Protein AF-A0A8S1LBT8-F1 (afdb_monomer_lite)

Structure (mmCIF, N/CA/C/O backbone):
data_AF-A0A8S1LBT8-F1
#
_entry.id   AF-A0A8S1LBT8-F1
#
loop_
_atom_site.group_PDB
_atom_site.id
_atom_site.type_symbol
_atom_site.label_atom_id
_atom_site.label_alt_id
_atom_site.label_comp_id
_atom_site.label_asym_id
_atom_site.label_entity_id
_atom_site.label_seq_id
_atom_site.pdbx_PDB_ins_code
_atom_site.Cartn_x
_atom_sit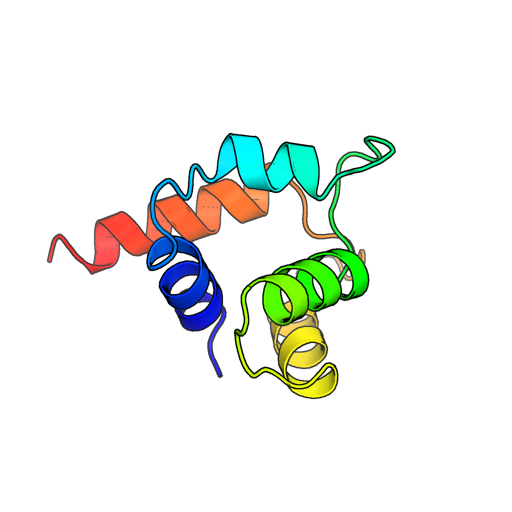e.Cartn_y
_atom_site.Cartn_z
_atom_site.occupancy
_atom_site.B_iso_or_equiv
_atom_site.auth_seq_id
_atom_site.auth_comp_id
_atom_site.auth_asym_id
_atom_site.auth_atom_id
_atom_site.pdbx_PDB_model_num
ATOM 1 N N . MET A 1 1 ? -13.742 -2.171 -15.099 1.00 48.69 1 MET A N 1
ATOM 2 C CA . MET A 1 1 ? -13.709 -1.457 -13.803 1.00 48.69 1 MET A CA 1
ATOM 3 C C . MET A 1 1 ? -12.455 -0.590 -13.813 1.00 48.69 1 MET A C 1
ATOM 5 O O . MET A 1 1 ? -11.441 -1.067 -14.299 1.00 48.69 1 MET A O 1
ATOM 9 N N . ASN A 1 2 ? -12.547 0.693 -13.457 1.00 54.72 2 ASN A N 1
ATOM 10 C CA . ASN A 1 2 ? -11.441 1.657 -13.570 1.00 54.72 2 ASN A CA 1
ATOM 11 C C . ASN A 1 2 ? -10.759 1.812 -12.195 1.00 54.72 2 ASN A C 1
ATOM 13 O O . ASN A 1 2 ? -11.467 1.841 -11.194 1.00 54.72 2 ASN A O 1
ATOM 17 N N . PHE A 1 3 ? -9.431 1.938 -12.125 1.00 54.75 3 PHE A N 1
ATOM 18 C CA . PHE A 1 3 ? -8.661 2.139 -10.884 1.00 54.75 3 PHE A CA 1
ATOM 19 C C . PHE A 1 3 ? -9.146 3.317 -10.029 1.00 54.75 3 PHE A C 1
ATOM 21 O O . PHE A 1 3 ? -9.064 3.283 -8.803 1.00 54.75 3 PHE A O 1
ATOM 28 N N . TYR A 1 4 ? -9.750 4.333 -10.651 1.00 58.38 4 TYR A N 1
ATOM 29 C CA . TYR A 1 4 ? -10.416 5.413 -9.919 1.00 58.38 4 TYR A CA 1
ATOM 30 C C . TYR A 1 4 ? -11.512 4.911 -8.961 1.00 58.38 4 TYR A C 1
ATOM 32 O O . TYR A 1 4 ? -11.723 5.518 -7.912 1.00 58.38 4 TYR A O 1
ATOM 40 N N . PHE A 1 5 ? -12.161 3.788 -9.278 1.00 60.75 5 PHE A N 1
ATOM 41 C CA . PHE A 1 5 ? -13.161 3.139 -8.429 1.00 60.75 5 PHE A CA 1
ATOM 42 C C . PHE A 1 5 ? -12.535 2.499 -7.182 1.00 60.75 5 PHE A C 1
ATOM 44 O O . PHE A 1 5 ? -13.107 2.567 -6.104 1.00 60.75 5 PHE A O 1
ATOM 51 N N . PHE A 1 6 ? -11.321 1.954 -7.294 1.00 60.47 6 PHE A N 1
ATOM 52 C CA . PHE A 1 6 ? -10.572 1.416 -6.155 1.00 60.47 6 PHE A CA 1
ATOM 53 C C . PHE A 1 6 ? -10.229 2.516 -5.141 1.00 60.47 6 PHE A C 1
ATOM 55 O O . PHE A 1 6 ? -10.509 2.386 -3.951 1.00 60.47 6 PHE A O 1
ATOM 62 N N . ILE A 1 7 ? -9.713 3.646 -5.630 1.00 61.69 7 ILE A N 1
ATOM 63 C CA . ILE A 1 7 ? -9.412 4.807 -4.788 1.00 61.69 7 ILE A CA 1
ATOM 64 C C . ILE A 1 7 ? -10.685 5.387 -4.160 1.00 61.69 7 ILE A C 1
ATOM 66 O O . ILE A 1 7 ? -10.653 5.845 -3.026 1.00 61.69 7 ILE A O 1
ATOM 70 N N . GLN A 1 8 ? -11.813 5.384 -4.878 1.00 62.06 8 GLN A N 1
ATOM 71 C CA . GLN A 1 8 ? -13.111 5.758 -4.303 1.00 62.06 8 GLN A CA 1
ATOM 72 C C . GLN A 1 8 ? -13.541 4.836 -3.167 1.00 62.06 8 GLN A C 1
ATOM 74 O O . GLN A 1 8 ? -13.949 5.334 -2.126 1.00 62.06 8 GLN A O 1
ATOM 79 N N . LEU A 1 9 ? -13.453 3.522 -3.363 1.00 62.31 9 LEU A N 1
ATOM 80 C CA . LEU A 1 9 ? -13.866 2.547 -2.358 1.00 62.31 9 LEU A CA 1
ATOM 81 C C . LEU A 1 9 ? -13.016 2.660 -1.093 1.00 62.31 9 LEU A C 1
ATOM 83 O O . LEU A 1 9 ? -13.564 2.700 0.002 1.00 62.31 9 LEU A O 1
ATOM 87 N N . ALA A 1 10 ? -11.700 2.799 -1.252 1.00 62.16 10 ALA A N 1
ATOM 88 C CA . ALA A 1 10 ? -10.793 2.945 -0.125 1.00 62.16 10 ALA A CA 1
ATOM 89 C C . ALA A 1 10 ? -10.979 4.290 0.609 1.00 62.16 10 ALA A C 1
ATOM 91 O O . ALA A 1 10 ? -10.921 4.324 1.830 1.00 62.16 10 ALA A O 1
ATOM 92 N N . GLN A 1 11 ? -11.286 5.382 -0.104 1.00 64.00 11 GLN A N 1
ATOM 93 C CA . GLN A 1 11 ? -11.588 6.691 0.502 1.00 64.00 11 GLN A CA 1
ATOM 94 C C . GLN A 1 11 ? -12.904 6.738 1.288 1.00 64.00 11 GLN A C 1
ATOM 96 O O . GLN A 1 11 ? -13.073 7.635 2.108 1.00 64.00 11 GLN A O 1
ATOM 101 N N . ASN A 1 12 ? -13.830 5.806 1.045 1.00 63.91 12 ASN A N 1
ATOM 102 C CA . ASN A 1 12 ? -15.071 5.709 1.816 1.00 63.91 12 ASN A CA 1
ATOM 103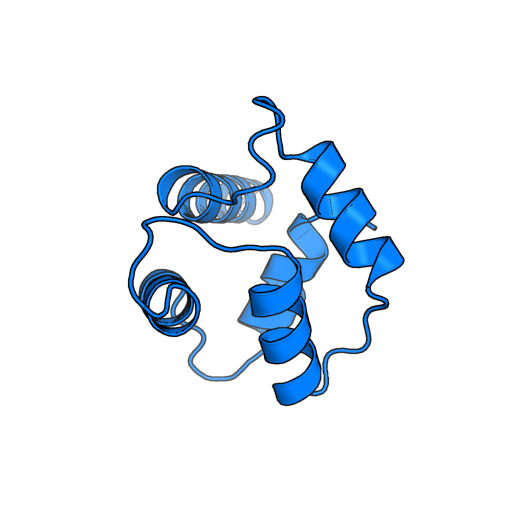 C C . ASN A 1 12 ? -14.865 5.045 3.190 1.00 63.91 12 ASN A C 1
ATOM 105 O O . ASN A 1 12 ? -15.809 4.987 3.974 1.00 63.91 12 ASN A O 1
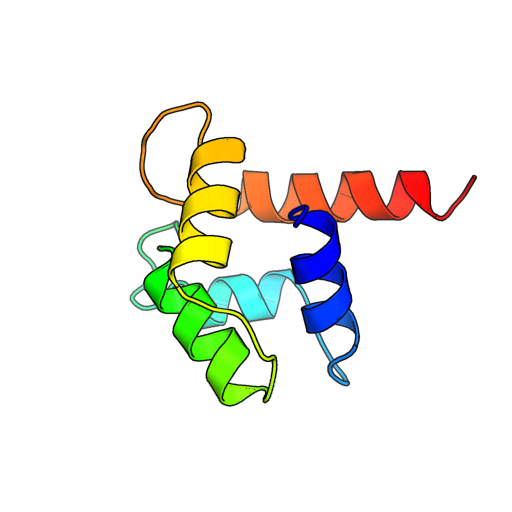ATOM 109 N N . LEU A 1 13 ? -13.660 4.544 3.481 1.00 64.25 13 LEU A N 1
ATOM 110 C CA . LEU A 1 13 ? -13.287 4.072 4.810 1.00 64.25 13 LEU A CA 1
ATOM 111 C C . LEU A 1 13 ? -12.992 5.283 5.701 1.00 64.25 13 LEU A C 1
ATOM 113 O O . LEU A 1 13 ? -12.154 6.125 5.362 1.00 64.25 13 LEU A O 1
ATOM 117 N N . ASP A 1 14 ? -13.663 5.368 6.849 1.00 55.91 14 ASP A N 1
ATOM 118 C CA . ASP A 1 14 ? -13.416 6.427 7.827 1.00 55.91 14 ASP A CA 1
ATOM 119 C C . ASP A 1 14 ? -11.927 6.434 8.226 1.00 55.91 14 ASP A C 1
ATOM 121 O O . ASP A 1 14 ? -11.401 5.450 8.748 1.00 55.91 14 ASP A O 1
ATOM 125 N N . ASN A 1 15 ? -11.252 7.569 8.009 1.00 59.53 15 ASN A N 1
ATOM 126 C CA . ASN A 1 15 ? -9.811 7.794 8.230 1.00 59.53 15 ASN A CA 1
ATOM 127 C C . ASN A 1 15 ? -8.847 7.206 7.184 1.00 59.53 15 ASN A C 1
ATOM 129 O O . ASN A 1 15 ? -7.668 6.999 7.489 1.00 59.53 15 ASN A O 1
ATOM 133 N N . PHE A 1 16 ? -9.288 6.981 5.946 1.00 69.06 16 PHE A N 1
ATOM 134 C CA . PHE A 1 16 ? -8.366 6.632 4.866 1.00 69.06 16 PHE A CA 1
ATOM 135 C C . PHE A 1 16 ? -7.347 7.755 4.593 1.00 69.06 16 PHE A C 1
ATOM 137 O O . PHE A 1 16 ? -7.656 8.770 3.967 1.00 69.06 16 PHE A O 1
ATOM 144 N N . GLU A 1 17 ? -6.102 7.555 5.031 1.00 74.88 17 GLU A N 1
ATOM 145 C CA . GLU A 1 17 ? -4.966 8.418 4.701 1.00 74.88 17 GLU A CA 1
ATOM 146 C C . GLU A 1 17 ? -4.044 7.671 3.739 1.00 74.88 17 GLU A C 1
ATOM 148 O O . GLU A 1 17 ? -3.409 6.675 4.078 1.00 74.88 17 GLU A O 1
ATOM 153 N N . SER A 1 18 ? -3.989 8.158 2.504 1.00 71.94 18 SER A N 1
ATOM 154 C CA . SER A 1 18 ? -3.423 7.431 1.370 1.00 71.94 18 SER A CA 1
ATOM 155 C C . SER A 1 18 ? -1.952 7.052 1.526 1.00 71.94 18 SER A C 1
ATOM 157 O O . SER A 1 18 ? -1.538 5.997 1.037 1.00 71.94 18 SER A O 1
ATOM 159 N N . PHE A 1 19 ? -1.146 7.903 2.161 1.00 74.19 19 PHE A N 1
ATOM 160 C CA . PHE A 1 19 ? 0.276 7.641 2.360 1.00 74.19 19 PHE A CA 1
ATOM 161 C C . PHE A 1 19 ? 0.511 6.633 3.490 1.00 74.19 19 PHE A C 1
ATOM 163 O O . PHE A 1 19 ? 1.348 5.735 3.364 1.00 74.19 19 PHE A O 1
ATOM 170 N N . THR A 1 20 ? -0.258 6.740 4.569 1.00 78.69 20 THR A N 1
ATOM 171 C CA . THR A 1 20 ? -0.283 5.785 5.679 1.00 78.69 20 THR A CA 1
ATOM 172 C C . THR A 1 20 ? -0.741 4.417 5.199 1.00 78.69 20 THR A C 1
ATOM 174 O O . THR A 1 20 ? -0.049 3.436 5.464 1.00 78.69 20 THR A O 1
ATOM 177 N N . THR A 1 21 ? -1.820 4.340 4.416 1.00 77.56 21 THR A N 1
ATOM 178 C CA . THR A 1 21 ? -2.281 3.079 3.828 1.00 77.56 21 THR A CA 1
ATOM 179 C C . THR A 1 21 ? -1.210 2.465 2.937 1.00 77.56 21 THR A C 1
ATOM 181 O O . THR A 1 21 ? -0.879 1.298 3.114 1.00 77.56 21 THR A O 1
ATOM 184 N N . TYR A 1 22 ? -0.575 3.245 2.056 1.00 79.56 22 TYR A N 1
ATOM 185 C CA . TYR A 1 22 ? 0.529 2.734 1.239 1.00 79.56 22 TYR A CA 1
ATOM 186 C C . TYR A 1 22 ? 1.646 2.113 2.098 1.00 79.56 22 TYR A C 1
ATOM 188 O O . TYR A 1 22 ? 2.113 1.015 1.811 1.00 79.56 22 TYR A O 1
ATOM 196 N N . LYS A 1 23 ? 2.058 2.782 3.184 1.00 80.62 23 LYS A N 1
ATOM 197 C CA . LYS A 1 23 ? 3.101 2.267 4.090 1.00 80.62 23 LYS A CA 1
ATOM 198 C C . LYS A 1 23 ? 2.686 1.020 4.870 1.00 80.62 23 LYS A C 1
ATOM 200 O O . LYS A 1 23 ? 3.553 0.227 5.238 1.00 80.62 23 LYS A O 1
ATOM 205 N N . LEU A 1 24 ? 1.400 0.882 5.179 1.00 81.44 24 LEU A N 1
ATOM 206 C CA . LEU A 1 24 ? 0.859 -0.307 5.835 1.00 81.44 24 LEU A CA 1
ATOM 207 C C . LEU A 1 24 ? 0.837 -1.503 4.884 1.00 81.44 24 LEU A C 1
ATOM 209 O O . LEU A 1 24 ? 1.139 -2.608 5.315 1.00 81.44 24 LEU A O 1
ATOM 213 N N . LEU A 1 25 ? 0.539 -1.273 3.605 1.00 82.25 25 LEU A N 1
ATOM 214 C CA . LEU A 1 25 ? 0.503 -2.327 2.591 1.00 82.25 25 LEU A CA 1
ATOM 215 C C . LEU A 1 25 ? 1.893 -2.712 2.081 1.00 82.25 25 LEU A C 1
ATOM 217 O O . LEU A 1 25 ? 2.129 -3.868 1.745 1.00 82.25 25 LEU A O 1
ATOM 221 N N . ASP A 1 26 ? 2.840 -1.773 2.061 1.00 82.94 26 ASP A N 1
ATOM 222 C CA . ASP A 1 26 ? 4.232 -2.035 1.693 1.00 82.94 26 ASP A CA 1
ATOM 223 C C . ASP A 1 26 ? 4.985 -2.616 2.897 1.00 82.94 26 ASP A C 1
ATOM 225 O O . ASP A 1 26 ? 5.922 -2.013 3.416 1.00 82.94 26 ASP A O 1
ATOM 229 N N . GLN A 1 27 ? 4.565 -3.782 3.390 1.00 76.12 27 GLN A N 1
ATOM 230 C CA . GLN A 1 27 ? 5.311 -4.586 4.362 1.00 76.12 27 GLN A CA 1
ATOM 231 C C . GLN A 1 27 ? 5.858 -5.819 3.636 1.00 76.12 27 GLN A C 1
ATOM 233 O O . GLN A 1 27 ? 5.088 -6.532 2.998 1.00 76.12 27 GLN A O 1
ATOM 238 N N . PRO A 1 28 ? 7.177 -6.088 3.684 1.00 81.12 28 PRO A N 1
ATOM 239 C CA . PRO A 1 28 ? 8.197 -5.555 4.600 1.00 81.12 28 PRO A CA 1
ATOM 240 C C . PRO A 1 28 ? 8.967 -4.303 4.104 1.00 81.12 28 PRO A C 1
ATOM 242 O O . PRO A 1 28 ? 10.160 -4.179 4.372 1.00 81.12 28 PRO A O 1
ATOM 245 N N . ARG A 1 29 ? 8.317 -3.349 3.426 1.00 80.56 29 ARG A N 1
ATOM 246 C CA . ARG A 1 29 ? 8.898 -2.109 2.853 1.00 80.56 29 ARG A CA 1
ATOM 247 C C . ARG A 1 29 ? 9.804 -2.368 1.662 1.00 80.56 29 ARG A C 1
ATOM 249 O O . ARG A 1 29 ? 10.981 -2.012 1.646 1.00 80.56 29 ARG A O 1
ATOM 256 N N . THR A 1 30 ? 9.223 -2.995 0.653 1.00 80.88 30 THR A N 1
ATOM 257 C CA . THR A 1 30 ? 9.894 -3.304 -0.613 1.00 80.88 30 THR A CA 1
ATOM 258 C C . THR A 1 30 ? 9.897 -2.123 -1.584 1.00 80.88 30 THR A C 1
ATOM 260 O O . THR A 1 30 ? 10.593 -2.162 -2.599 1.00 80.88 30 THR A O 1
ATOM 263 N N . GLY A 1 31 ? 9.170 -1.047 -1.265 1.00 78.62 31 GLY A N 1
ATOM 264 C CA . GLY A 1 31 ? 9.044 0.131 -2.115 1.00 78.62 31 GLY A CA 1
ATOM 265 C C . GLY A 1 31 ? 7.968 -0.024 -3.187 1.00 78.62 31 GLY A C 1
ATOM 266 O O . GLY A 1 31 ? 7.969 0.738 -4.160 1.00 78.62 31 GLY A O 1
ATOM 267 N N . GLY A 1 32 ? 7.052 -0.980 -3.016 1.00 80.19 32 GLY A N 1
ATOM 268 C CA . GLY A 1 32 ? 5.982 -1.214 -3.969 1.00 80.19 32 GLY A CA 1
ATOM 269 C C . GLY A 1 32 ? 4.965 -2.258 -3.524 1.00 80.19 32 GLY A C 1
ATOM 270 O O . GLY A 1 32 ? 5.277 -3.164 -2.759 1.00 80.19 32 GLY A O 1
ATOM 271 N N . LEU A 1 33 ? 3.738 -2.110 -4.017 1.00 82.31 33 LEU A N 1
ATOM 272 C CA . LEU A 1 33 ? 2.610 -2.976 -3.686 1.00 82.31 33 LEU A CA 1
ATOM 273 C C . LEU A 1 33 ? 2.371 -3.990 -4.798 1.00 82.31 33 LEU A C 1
ATOM 275 O O . LEU A 1 33 ? 2.357 -3.626 -5.976 1.00 82.31 33 LEU A O 1
ATOM 279 N N . LYS A 1 34 ? 2.138 -5.247 -4.427 1.00 81.12 34 LYS A N 1
ATOM 280 C CA . LYS A 1 34 ? 1.618 -6.261 -5.351 1.00 81.12 34 LYS A CA 1
ATOM 281 C C . LYS A 1 34 ? 0.094 -6.241 -5.337 1.00 81.12 34 LYS A C 1
ATOM 283 O O . LYS A 1 34 ? -0.503 -5.764 -4.368 1.00 81.12 34 LYS A O 1
ATOM 288 N N . SER A 1 35 ? -0.528 -6.783 -6.385 1.00 79.69 35 SER A N 1
ATOM 289 C CA 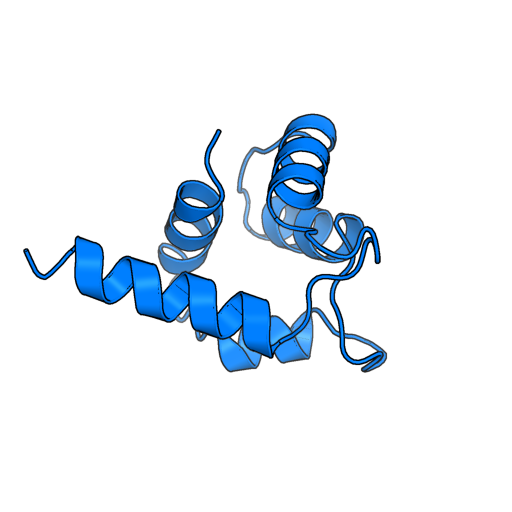. SER A 1 35 ? -1.987 -6.927 -6.432 1.00 79.69 35 SER A CA 1
ATOM 290 C C . SER A 1 35 ? -2.497 -7.700 -5.215 1.00 79.69 35 SER A C 1
ATOM 292 O O . SER A 1 35 ? -3.414 -7.227 -4.557 1.00 79.69 35 SER A O 1
ATOM 294 N N . ASP A 1 36 ? -1.814 -8.771 -4.813 1.00 82.44 36 ASP A N 1
ATOM 295 C CA . ASP A 1 36 ? -2.166 -9.566 -3.628 1.00 82.44 36 ASP A CA 1
ATOM 296 C C . ASP A 1 36 ? -2.264 -8.733 -2.337 1.00 82.44 36 ASP A C 1
ATOM 298 O O . ASP A 1 36 ? -3.234 -8.857 -1.595 1.00 82.44 36 ASP A O 1
ATOM 302 N N . ASN A 1 37 ? -1.319 -7.814 -2.095 1.00 80.69 37 ASN A N 1
ATOM 303 C CA . ASN A 1 37 ? -1.339 -6.969 -0.891 1.00 80.69 37 ASN A CA 1
ATOM 304 C C . ASN A 1 37 ? -2.555 -6.039 -0.861 1.00 80.69 37 ASN A C 1
ATOM 306 O O . ASN A 1 37 ? -3.094 -5.721 0.197 1.00 80.69 37 ASN A O 1
ATOM 310 N N . ILE A 1 38 ? -2.971 -5.570 -2.034 1.00 79.00 38 ILE A N 1
ATOM 311 C CA . ILE A 1 38 ? -4.135 -4.700 -2.168 1.00 79.00 38 ILE A CA 1
ATOM 312 C C . ILE A 1 38 ? -5.425 -5.513 -2.124 1.00 79.00 38 ILE A C 1
ATOM 314 O O . ILE A 1 38 ? -6.409 -5.037 -1.567 1.00 79.00 38 ILE A O 1
ATOM 318 N N . PHE A 1 39 ? -5.429 -6.729 -2.660 1.00 83.56 39 PHE A N 1
ATOM 319 C CA . PHE A 1 39 ? -6.571 -7.627 -2.580 1.00 83.56 39 PHE A CA 1
ATOM 320 C C . PHE A 1 39 ? -6.917 -7.964 -1.130 1.00 83.56 39 PHE A C 1
ATOM 322 O O . PHE A 1 39 ? -8.067 -7.793 -0.730 1.00 83.56 39 PHE A O 1
ATOM 329 N N . GLU A 1 40 ? -5.919 -8.360 -0.335 1.00 82.62 40 GLU A N 1
ATOM 330 C CA . GLU A 1 40 ? -6.085 -8.636 1.097 1.00 82.62 40 GLU A CA 1
ATOM 331 C C . GLU A 1 40 ? -6.668 -7.423 1.827 1.00 82.62 40 GLU A C 1
ATOM 333 O O . GLU A 1 40 ? -7.691 -7.539 2.492 1.00 82.62 40 GLU A O 1
ATOM 338 N N . PHE A 1 41 ? -6.103 -6.233 1.604 1.00 81.31 41 PHE A N 1
ATOM 339 C CA . PHE A 1 41 ? -6.612 -4.998 2.199 1.00 81.31 41 PHE A CA 1
ATOM 340 C C . PHE A 1 41 ? -8.070 -4.707 1.847 1.00 81.31 41 PHE A C 1
ATOM 342 O O . PHE A 1 41 ? -8.843 -4.285 2.704 1.00 81.31 41 PHE A O 1
ATOM 349 N N . LEU A 1 42 ? -8.456 -4.895 0.587 1.00 79.25 42 LEU A N 1
ATOM 350 C CA . LEU A 1 42 ? -9.829 -4.654 0.155 1.00 79.25 42 LEU A CA 1
ATOM 351 C C . LEU A 1 42 ? -10.788 -5.662 0.783 1.00 79.25 42 LEU A C 1
ATOM 353 O O . LEU A 1 42 ? -11.851 -5.270 1.260 1.00 79.25 42 LEU A O 1
ATOM 357 N N . ASN A 1 43 ? -10.389 -6.929 0.833 1.00 83.06 43 ASN A N 1
ATOM 358 C CA . ASN A 1 43 ? -11.175 -7.982 1.456 1.00 83.06 43 ASN A CA 1
ATOM 359 C C . ASN A 1 43 ? -11.347 -7.750 2.968 1.00 83.06 43 ASN A C 1
ATOM 361 O O . ASN A 1 43 ? -12.455 -7.879 3.479 1.00 83.06 43 ASN A O 1
ATOM 365 N N . ASP A 1 44 ? -10.289 -7.318 3.657 1.00 82.44 44 ASP A N 1
ATOM 366 C CA . ASP A 1 44 ? -10.311 -6.982 5.08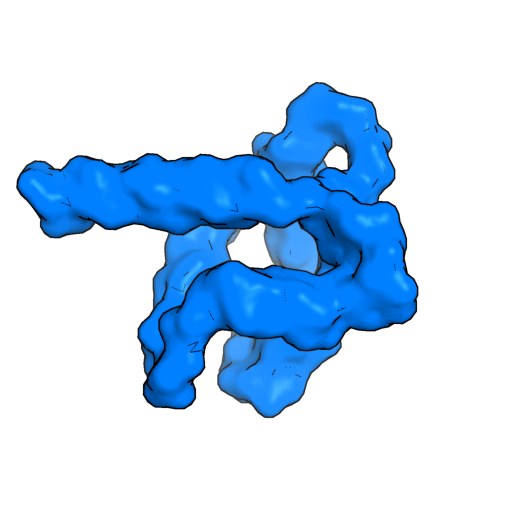9 1.00 82.44 44 ASP A CA 1
ATOM 367 C C . ASP A 1 44 ? -11.196 -5.767 5.414 1.00 82.44 44 ASP A C 1
ATOM 369 O O . ASP A 1 44 ? -11.601 -5.582 6.560 1.00 82.44 44 ASP A O 1
ATOM 373 N N . ASN A 1 45 ? -11.501 -4.936 4.414 1.00 75.62 45 ASN A N 1
ATOM 374 C CA . ASN A 1 45 ? -12.367 -3.762 4.535 1.00 75.62 45 ASN A CA 1
ATOM 375 C C . ASN A 1 45 ? -13.755 -3.978 3.902 1.00 75.62 45 ASN A C 1
ATOM 377 O O . ASN A 1 45 ? -14.429 -3.009 3.552 1.00 75.62 45 ASN A O 1
ATOM 381 N N . ASP A 1 46 ? -14.176 -5.237 3.727 1.00 79.25 46 ASP A N 1
ATOM 382 C CA . ASP A 1 46 ? -15.476 -5.634 3.163 1.00 79.25 46 ASP A CA 1
ATOM 383 C C . ASP A 1 46 ? -15.749 -5.091 1.743 1.00 79.25 46 ASP A C 1
ATOM 385 O O . ASP A 1 46 ? -16.895 -4.986 1.287 1.00 79.25 46 ASP A O 1
ATOM 389 N N . ILE A 1 47 ? -14.694 -4.770 0.990 1.00 79.31 47 ILE A N 1
ATOM 390 C CA . ILE A 1 47 ? -14.801 -4.295 -0.388 1.00 79.31 47 ILE A CA 1
ATOM 391 C C . ILE A 1 47 ? -14.804 -5.496 -1.337 1.00 79.31 47 ILE A C 1
ATOM 393 O O . ILE A 1 47 ? -13.790 -6.149 -1.578 1.00 79.31 47 ILE A O 1
ATOM 397 N N . GLN A 1 48 ? -15.967 -5.755 -1.934 1.00 79.25 48 GLN A N 1
ATOM 398 C CA . GLN A 1 48 ? -16.183 -6.866 -2.861 1.00 79.25 48 GLN A CA 1
ATOM 399 C C . GLN A 1 48 ? -15.523 -6.593 -4.225 1.00 79.25 48 GLN A C 1
ATOM 401 O O . GLN A 1 48 ? -16.075 -5.890 -5.076 1.00 79.25 48 GLN A O 1
ATOM 406 N N . ILE A 1 49 ? -14.350 -7.182 -4.448 1.00 79.44 49 ILE A N 1
ATOM 407 C CA . ILE A 1 49 ? -13.664 -7.230 -5.744 1.00 79.44 49 ILE A CA 1
ATOM 408 C C . ILE A 1 49 ? -13.115 -8.640 -5.974 1.00 79.44 49 ILE A C 1
ATOM 410 O O . ILE A 1 49 ? -12.777 -9.345 -5.030 1.00 79.44 49 ILE A O 1
ATOM 414 N N . THR A 1 50 ? -13.030 -9.071 -7.229 1.00 85.94 50 THR A N 1
ATOM 415 C CA . THR A 1 50 ? -12.353 -10.332 -7.582 1.00 85.94 50 THR A CA 1
ATOM 416 C C . THR A 1 50 ? -10.877 -10.084 -7.885 1.00 85.94 50 THR A C 1
ATOM 418 O O . THR A 1 50 ? -10.525 -9.025 -8.410 1.00 85.94 50 THR A O 1
ATOM 421 N N . GLN A 1 51 ? -10.016 -11.072 -7.618 1.00 82.12 51 GLN A N 1
ATOM 422 C CA . GLN A 1 51 ? -8.590 -10.995 -7.962 1.00 82.12 51 GLN A CA 1
ATOM 423 C C . GLN A 1 51 ? -8.392 -10.656 -9.450 1.00 82.12 51 GLN A C 1
ATOM 425 O O . GLN A 1 51 ? -7.618 -9.764 -9.776 1.00 82.12 51 GLN A O 1
ATOM 430 N N . ASP A 1 52 ? -9.176 -11.263 -10.349 1.00 84.38 52 ASP A N 1
ATOM 431 C CA . ASP A 1 52 ? -9.105 -11.002 -11.794 1.00 84.38 52 ASP A CA 1
ATOM 432 C C . ASP A 1 52 ? -9.382 -9.532 -12.157 1.00 84.38 52 ASP A C 1
ATOM 434 O O . ASP A 1 52 ? -8.739 -8.959 -13.041 1.00 84.38 52 ASP A O 1
ATOM 438 N N . GLN A 1 53 ? -10.341 -8.892 -11.477 1.00 81.31 53 GLN A N 1
ATOM 439 C CA . GLN A 1 53 ? -10.635 -7.469 -11.675 1.00 81.31 53 GLN A CA 1
ATOM 440 C C . GLN A 1 53 ? -9.484 -6.589 -11.189 1.00 81.31 53 GLN A C 1
ATOM 442 O O . GLN A 1 53 ? -9.185 -5.566 -11.819 1.00 81.31 53 GLN A O 1
ATOM 447 N N . LEU A 1 54 ? -8.844 -6.974 -10.085 1.00 80.19 54 LEU A N 1
ATOM 448 C CA . LEU A 1 54 ? -7.696 -6.257 -9.553 1.00 80.19 54 LEU A CA 1
ATOM 449 C C . LEU A 1 54 ? -6.480 -6.413 -10.470 1.00 80.19 54 LEU A C 1
ATOM 451 O O . LEU A 1 54 ? -5.889 -5.408 -10.857 1.00 80.19 54 LEU A O 1
ATOM 455 N N . ASP A 1 55 ? -6.177 -7.630 -10.912 1.00 80.12 55 ASP A N 1
ATOM 456 C CA . ASP A 1 55 ? -5.074 -7.925 -11.827 1.00 80.12 55 ASP A CA 1
ATOM 457 C C . ASP A 1 55 ? -5.249 -7.226 -13.181 1.00 80.12 55 ASP A C 1
ATOM 459 O O . ASP A 1 55 ? -4.294 -6.664 -13.720 1.00 80.12 55 ASP A O 1
ATOM 463 N N . TYR A 1 56 ? -6.473 -7.189 -13.724 1.00 80.56 56 TYR A N 1
ATOM 464 C CA . TYR A 1 56 ? -6.774 -6.402 -14.925 1.00 80.56 56 TYR A CA 1
ATOM 465 C C . TYR A 1 56 ? -6.458 -4.918 -14.713 1.00 80.56 56 TYR A C 1
ATOM 467 O O . TYR A 1 56 ? -5.855 -4.269 -15.569 1.00 80.56 56 TYR A O 1
ATOM 475 N N . THR A 1 57 ? -6.856 -4.384 -13.559 1.00 73.69 57 THR A N 1
ATOM 476 C CA . THR A 1 57 ? -6.625 -2.982 -13.210 1.00 73.69 57 THR A CA 1
ATOM 477 C C . THR A 1 57 ? -5.132 -2.695 -13.052 1.00 73.69 57 THR A C 1
ATOM 479 O O . THR A 1 57 ? -4.656 -1.675 -13.540 1.00 73.69 57 THR A O 1
ATOM 482 N N . PHE A 1 58 ? -4.386 -3.615 -12.445 1.00 75.00 58 PHE A N 1
ATOM 483 C CA . PHE A 1 58 ? -2.935 -3.544 -12.319 1.00 75.00 58 PHE A CA 1
ATOM 484 C C . PHE A 1 58 ? -2.249 -3.524 -13.680 1.00 75.00 58 PHE A C 1
ATOM 486 O O . PHE A 1 58 ? -1.518 -2.583 -13.972 1.00 75.00 58 PHE A O 1
ATOM 493 N N . ARG A 1 59 ? -2.554 -4.489 -14.554 1.00 75.31 59 ARG A N 1
ATOM 494 C CA . ARG A 1 59 ? -1.984 -4.555 -15.912 1.00 75.31 59 ARG A CA 1
ATOM 495 C C . ARG A 1 59 ? -2.268 -3.305 -16.738 1.00 75.31 59 ARG A C 1
ATOM 497 O O . ARG A 1 59 ? -1.444 -2.917 -17.554 1.00 75.31 59 ARG A O 1
ATOM 504 N N . ALA A 1 60 ? -3.429 -2.684 -16.547 1.00 72.19 60 ALA A N 1
ATOM 505 C CA . ALA A 1 60 ? -3.784 -1.460 -17.256 1.00 72.19 60 ALA A CA 1
ATOM 506 C C . ALA A 1 60 ? -2.968 -0.231 -16.805 1.00 72.19 60 ALA A C 1
ATOM 508 O O . ALA A 1 60 ? -2.898 0.745 -17.548 1.00 72.19 60 ALA A O 1
ATOM 509 N N . LEU A 1 61 ? -2.386 -0.255 -15.602 1.00 67.38 61 LEU A N 1
ATOM 510 C CA . LEU A 1 61 ? -1.623 0.858 -15.016 1.00 67.38 61 LEU A CA 1
ATOM 511 C C . LEU A 1 61 ? -0.116 0.610 -14.981 1.00 67.38 61 LEU A C 1
ATOM 513 O O . LEU A 1 61 ? 0.657 1.556 -14.838 1.00 67.38 61 LEU A O 1
ATOM 517 N N . ASP A 1 62 ? 0.284 -0.654 -15.043 1.00 71.94 62 ASP A N 1
ATOM 518 C CA . ASP A 1 62 ? 1.661 -1.119 -14.989 1.00 71.94 62 ASP A CA 1
ATOM 519 C C . ASP A 1 62 ? 2.365 -0.876 -16.334 1.00 71.94 62 ASP A C 1
ATOM 521 O O . ASP A 1 62 ? 2.613 -1.792 -17.118 1.00 71.94 62 ASP A O 1
ATOM 525 N N . GLU A 1 63 ? 2.647 0.400 -16.621 1.00 67.12 63 GLU A N 1
ATOM 526 C CA . GLU A 1 63 ? 3.296 0.853 -17.861 1.00 67.12 63 GLU A CA 1
ATOM 527 C C . GLU A 1 63 ? 4.675 0.207 -18.080 1.00 67.12 63 GLU A C 1
ATOM 529 O O . GLU A 1 63 ? 5.096 0.045 -19.227 1.00 67.12 63 GLU A O 1
ATOM 534 N N . ASP A 1 64 ? 5.375 -0.171 -17.005 1.00 73.06 64 ASP A N 1
ATOM 535 C CA . ASP A 1 64 ? 6.702 -0.793 -17.057 1.00 73.06 64 ASP A CA 1
ATOM 536 C C . ASP A 1 64 ? 6.673 -2.324 -16.907 1.00 73.06 64 ASP A C 1
ATOM 538 O O . ASP A 1 64 ? 7.734 -2.954 -16.926 1.00 73.06 64 ASP A O 1
ATOM 542 N N . SER A 1 65 ? 5.481 -2.936 -16.826 1.00 71.25 65 SER A N 1
ATOM 543 C CA . SER A 1 65 ? 5.295 -4.384 -16.617 1.00 71.25 65 SER A CA 1
ATOM 544 C C . SER A 1 65 ? 6.056 -4.916 -15.393 1.00 71.25 65 SER A C 1
ATOM 546 O O . SER A 1 65 ? 6.507 -6.068 -15.372 1.00 71.25 65 SER A O 1
ATOM 548 N N . SER A 1 66 ? 6.255 -4.069 -14.380 1.00 72.88 66 SER A N 1
ATOM 549 C CA . SER A 1 66 ? 7.008 -4.418 -13.177 1.00 72.88 66 SER A CA 1
ATOM 550 C C . SER A 1 66 ? 6.213 -5.298 -12.213 1.00 72.88 66 SER A C 1
ATOM 552 O O . SER A 1 66 ? 6.800 -5.863 -11.288 1.00 72.88 66 SER A O 1
ATOM 554 N N . ASN A 1 67 ? 4.900 -5.441 -12.423 1.00 70.19 67 ASN A N 1
ATOM 555 C CA . ASN A 1 67 ? 3.923 -6.029 -11.505 1.00 70.19 67 ASN A CA 1
ATOM 556 C C . ASN A 1 67 ? 3.971 -5.402 -10.100 1.00 70.19 67 ASN A C 1
ATOM 558 O O . ASN A 1 67 ? 3.579 -6.032 -9.113 1.00 70.19 67 ASN A O 1
ATOM 562 N N . ILE A 1 68 ? 4.488 -4.174 -9.995 1.00 72.50 68 ILE A N 1
ATOM 563 C CA . ILE A 1 68 ? 4.702 -3.476 -8.733 1.00 72.50 68 ILE A CA 1
ATOM 564 C C . ILE A 1 68 ? 4.109 -2.077 -8.829 1.00 72.50 68 ILE A C 1
ATOM 566 O O . ILE A 1 68 ? 4.537 -1.228 -9.608 1.00 72.50 68 ILE A O 1
ATOM 570 N N . PHE A 1 69 ? 3.180 -1.783 -7.930 1.00 75.88 69 PHE A N 1
ATOM 571 C CA . PHE A 1 69 ? 2.588 -0.465 -7.828 1.00 75.88 69 PHE A CA 1
ATOM 572 C C . PHE A 1 69 ? 3.382 0.415 -6.860 1.00 75.88 69 PHE A C 1
ATOM 574 O O . PHE A 1 69 ? 3.338 0.244 -5.640 1.00 75.88 69 PHE A O 1
ATOM 581 N N . ARG A 1 70 ? 4.151 1.360 -7.406 1.00 77.31 70 ARG A N 1
ATOM 582 C CA . ARG A 1 70 ? 5.042 2.233 -6.623 1.00 77.31 70 ARG A CA 1
ATOM 583 C C . ARG A 1 70 ? 4.287 3.388 -5.963 1.00 77.31 70 ARG A C 1
ATOM 585 O O . ARG A 1 70 ? 3.350 3.942 -6.538 1.00 77.31 70 ARG A O 1
ATOM 592 N N . ALA A 1 71 ? 4.805 3.856 -4.826 1.00 66.56 71 ALA A N 1
ATOM 593 C CA . ALA A 1 71 ? 4.270 4.995 -4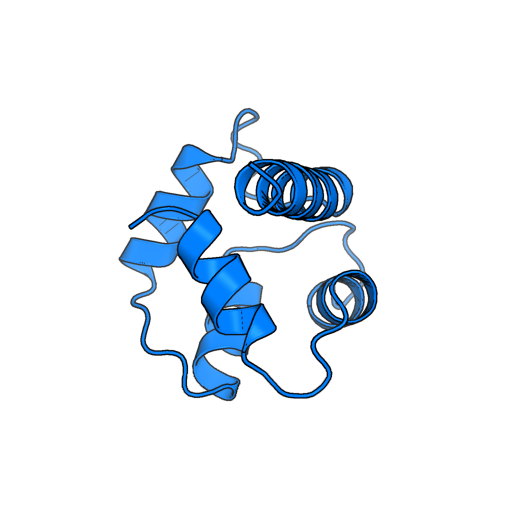.067 1.00 66.56 71 ALA A CA 1
ATOM 594 C C . ALA A 1 71 ? 3.969 6.236 -4.924 1.00 66.56 71 ALA A C 1
ATOM 596 O O . ALA A 1 71 ? 2.937 6.880 -4.763 1.00 66.56 71 ALA A O 1
ATOM 597 N N . LEU A 1 72 ? 4.871 6.581 -5.848 1.00 66.25 72 LEU A N 1
ATOM 598 C CA . LEU A 1 72 ? 4.707 7.759 -6.702 1.00 66.25 72 LEU A CA 1
ATOM 599 C C . LEU A 1 72 ? 3.542 7.608 -7.682 1.00 66.25 72 LEU A C 1
ATOM 601 O O . LEU A 1 72 ? 2.815 8.571 -7.907 1.00 66.25 72 LEU A O 1
ATOM 605 N N . PHE A 1 73 ? 3.333 6.410 -8.232 1.00 73.00 73 PHE A N 1
ATOM 606 C CA . PHE A 1 73 ? 2.187 6.137 -9.098 1.00 73.00 73 PHE A CA 1
ATOM 607 C C . PHE A 1 73 ? 0.884 6.166 -8.299 1.00 73.00 73 PHE A C 1
ATOM 609 O O . PHE A 1 73 ? -0.073 6.804 -8.729 1.00 73.00 73 PHE A O 1
ATOM 616 N N . TRP A 1 74 ? 0.880 5.593 -7.096 1.00 71.12 74 TRP A N 1
ATOM 617 C CA . TRP A 1 74 ? -0.242 5.665 -6.158 1.00 71.12 74 TRP A CA 1
ATOM 618 C C . TRP A 1 74 ? -0.674 7.098 -5.847 1.00 71.12 74 TRP A C 1
ATOM 620 O O . TRP A 1 74 ? -1.828 7.464 -6.073 1.00 71.12 74 TRP A O 1
ATOM 630 N N . LEU A 1 75 ? 0.267 7.940 -5.423 1.00 67.31 75 LEU A N 1
ATOM 631 C CA . LEU A 1 75 ? -0.000 9.346 -5.118 1.00 67.31 75 LEU A CA 1
ATOM 632 C C . LEU A 1 75 ? -0.400 10.150 -6.366 1.00 67.31 75 LEU A C 1
ATOM 634 O O . LEU A 1 75 ? -1.273 11.013 -6.288 1.00 67.31 75 LEU A O 1
ATOM 638 N N . LYS A 1 76 ? 0.184 9.854 -7.534 1.00 69.81 76 LYS A N 1
ATOM 639 C CA . LYS A 1 76 ? -0.169 10.523 -8.796 1.00 69.81 76 LYS A CA 1
ATOM 640 C C . LYS A 1 76 ? -1.607 10.219 -9.223 1.00 69.81 76 LYS A C 1
ATOM 642 O O . LYS A 1 76 ? -2.308 11.131 -9.652 1.00 69.81 76 LYS A O 1
ATOM 647 N N . GLN A 1 77 ? -2.062 8.974 -9.083 1.00 67.94 77 GLN A N 1
ATOM 648 C CA . GLN A 1 77 ? -3.444 8.598 -9.410 1.00 67.94 77 GLN A CA 1
ATOM 649 C C . GLN A 1 77 ? -4.462 9.253 -8.462 1.00 67.94 77 GLN A C 1
ATOM 651 O O . GLN A 1 77 ? -5.529 9.681 -8.904 1.00 67.94 77 GLN A O 1
ATOM 656 N N . LEU A 1 78 ? -4.111 9.416 -7.182 1.00 65.56 78 LEU A N 1
ATOM 657 C CA . LEU A 1 78 ? -4.911 10.176 -6.212 1.00 65.56 78 LEU A CA 1
ATOM 658 C C . LEU A 1 78 ? -5.042 11.651 -6.602 1.00 65.56 78 LEU A C 1
ATOM 660 O O . LEU A 1 78 ? -6.152 12.176 -6.670 1.00 65.56 78 LEU A O 1
ATOM 664 N N . ALA A 1 79 ? -3.919 12.297 -6.924 1.00 62.34 79 ALA A N 1
ATOM 665 C CA . ALA A 1 79 ? -3.890 13.711 -7.292 1.00 62.34 79 ALA A CA 1
ATOM 666 C C . ALA A 1 79 ? -4.661 14.003 -8.594 1.00 62.34 79 ALA A C 1
ATOM 668 O O . ALA A 1 79 ? -5.340 15.025 -8.704 1.00 62.34 79 ALA A O 1
ATOM 669 N N . LEU A 1 80 ? -4.601 13.097 -9.578 1.00 63.12 80 LEU A N 1
ATOM 670 C CA . LEU A 1 80 ? -5.376 13.217 -10.819 1.00 63.12 80 LEU A CA 1
ATOM 671 C C . LEU A 1 80 ? -6.887 13.146 -10.560 1.00 63.12 80 LEU A C 1
ATOM 673 O O . LEU A 1 80 ? -7.656 13.841 -11.222 1.00 63.12 80 LEU A O 1
ATOM 677 N N . LYS A 1 81 ? -7.320 12.355 -9.574 1.00 58.59 81 LYS A N 1
ATOM 678 C CA . LYS A 1 81 ? -8.729 12.242 -9.193 1.00 58.59 81 LYS A CA 1
ATOM 679 C C . LYS A 1 81 ? -9.258 13.534 -8.564 1.00 58.59 81 LYS A C 1
ATOM 681 O O . LYS A 1 81 ? -10.325 13.991 -8.960 1.00 58.59 81 LYS A O 1
ATOM 686 N N . GLU A 1 82 ? -8.525 14.151 -7.634 1.00 54.22 82 GLU A N 1
ATOM 687 C CA . GLU A 1 82 ? -8.945 15.415 -6.996 1.00 54.22 82 GLU A CA 1
ATOM 688 C C . GLU A 1 82 ? -9.185 16.532 -8.022 1.00 54.22 82 GLU A C 1
ATOM 690 O O . GLU A 1 82 ? -10.157 17.278 -7.918 1.00 54.22 82 GLU A O 1
ATOM 695 N N . GLN A 1 83 ? -8.371 16.593 -9.079 1.00 53.34 83 GLN A N 1
ATOM 696 C CA . GLN A 1 83 ? -8.558 17.551 -10.175 1.00 53.34 83 GLN A CA 1
ATOM 697 C C . GLN A 1 83 ? -9.801 17.270 -11.036 1.00 53.34 83 GLN A C 1
ATOM 699 O O . GLN A 1 83 ? -10.355 18.201 -11.620 1.00 53.34 83 GLN A O 1
ATOM 704 N N . TYR A 1 84 ? -10.246 16.012 -11.114 1.00 48.06 84 TYR A N 1
ATOM 705 C CA . TYR A 1 84 ? -11.449 15.608 -11.851 1.00 48.06 84 TYR A CA 1
ATOM 706 C C . TYR A 1 84 ? -12.755 15.864 -11.081 1.00 48.06 84 TYR A C 1
ATOM 708 O O . TYR A 1 84 ? -13.788 16.016 -11.723 1.00 48.06 84 TYR A O 1
ATOM 716 N N . TYR A 1 85 ? -12.727 15.933 -9.743 1.00 44.03 85 TYR A N 1
ATOM 717 C CA . TYR A 1 85 ? -13.904 16.248 -8.907 1.00 44.03 85 TYR A CA 1
ATOM 718 C C . TYR A 1 85 ? -14.057 17.738 -8.571 1.00 44.03 85 TYR A C 1
ATOM 720 O O . TYR A 1 85 ? -15.089 18.141 -8.042 1.00 44.03 85 TYR A O 1
ATOM 728 N N . LEU A 1 86 ? -13.047 18.556 -8.878 1.00 44.00 86 LEU A N 1
ATOM 729 C CA . LEU A 1 86 ? -13.076 20.017 -8.733 1.00 44.00 86 LEU A CA 1
ATOM 730 C C . LEU A 1 86 ? -13.473 20.746 -10.036 1.00 44.00 86 LEU A C 1
ATOM 732 O O . LEU A 1 86 ? -13.276 21.958 -10.142 1.00 44.00 86 LEU A O 1
ATOM 736 N N . ARG A 1 87 ? -14.013 20.024 -11.026 1.00 40.41 87 ARG A N 1
ATOM 737 C CA . ARG A 1 87 ? -14.596 20.574 -12.258 1.00 40.41 87 ARG A CA 1
ATOM 738 C C . ARG A 1 87 ? -16.075 20.251 -12.369 1.00 40.41 87 ARG A C 1
ATOM 740 O O . ARG A 1 87 ? -16.445 19.108 -12.030 1.00 40.41 87 ARG A O 1
#

pLDDT: mean 71.27, std 10.69, range [40.41, 85.94]

Foldseek 3Di:
DEVVVLVVLQVVPVPRDQLVVQVVLCVVPPQFHALVSSVVVCVVVVNDDDSVRSVVNQVVQPPVPPSTHGPVSSVVSVVVVVVVVVD

Sequence (87 aa):
MNFYFFIQLAQNLDNFESFTTYKLLDQPRTGGLKSDNIFEFLNDNDIQITQDQLDYTFRALDEDSSNIFRALFWLKQLALKEQYYLR

Radius of gyration: 12.38 Å; chains: 1; bounding box: 26×32×26 Å

Organism: Paramecium primaurelia (NCBI:txid5886)

Secondary structure (DSSP, 8-state):
--HHHHHHHHHTSTT--HHHHHHHHSTT--SSB-HHHHHHHHHHTT----HHHHHHHHHHH-TT--S-B-HHHHHHHHHHHHHHH--